Protein AF-A0A202DC63-F1 (afdb_monomer)

Nearest PDB structures (foldseek):
  7rsk-assembly1_A  TM=8.908E-01  e=9.484E-08  Bacteroides cellulosilyticus DSM 14838
  5t9g-assembly1_A  TM=9.366E-01  e=1.241E-06  Bacteroides uniformis
  5t9a-assembly2_B  TM=9.352E-01  e=1.698E-06  Bacteroides uniformis
  6hpd-assembly1_A  TM=9.093E-01  e=1.047E-05  Formosa agariphila KMM 3901
  3cmg-assembly1_A  TM=7.985E-01  e=4.310E-03  Bacteroides fragilis NCTC 9343

Solvent-accessible surface area (backbone atoms only — not comparable to full-atom values): 6407 Å² total; per-residue (Å²): 134,86,94,70,46,65,57,79,92,41,66,84,36,65,40,78,48,75,48,83,65,94,37,50,28,41,34,38,24,52,72,87,42,72,78,54,72,48,52,35,83,82,29,96,83,48,53,47,70,43,74,73,42,73,46,67,86,50,37,41,36,41,38,30,19,50,84,98,40,83,72,49,76,50,74,39,52,38,71,74,82,92,85,76,88,84,87,78,72,97,61,97,72,77,78,95,77,88,123

Radius of gyration: 17.66 Å; Cα contacts (8 Å, |Δi|>4): 164; chains: 1; bounding box: 38×33×55 Å

Sequence (99 aa):
MVSHWTLPQLKGQNVKITTFSNCDEVELFVNDKSQGKKKLTDFTDRMICWTNIPYAEGKVKAVGYTGRKKACTHELKTAGAAKSIKVVPDRTEITADGY

Mean predicted aligned error: 5.05 Å

Foldseek 3Di:
DDPALACPVQQQHFDKDKDQDPAQKKWKDDVNHTPDMDGLVVDPVSIDIDGGHHRDAAKMKIFGHHPNDTDDMDMHHHDDPDDDDDDDDPDPDDDPPVD

Secondary structure (DSSP, 8-state):
----S--GGGTTSEEEEEE--SSSEEEEEETTEEEEEEEGGG-TTS-EEEEEEEP-SSEEEEEEEETTEEEEEEEEE---S--------S-S---TT--

Structure (mmCIF, N/CA/C/O backbone):
data_AF-A0A202DC63-F1
#
_entry.id   AF-A0A202DC63-F1
#
loop_
_atom_site.group_PDB
_atom_site.id
_atom_site.type_symbol
_atom_site.label_atom_id
_atom_site.label_alt_id
_atom_site.label_comp_id
_atom_site.label_asym_id
_atom_site.label_entity_id
_atom_site.label_seq_id
_atom_site.pdbx_PDB_ins_code
_atom_site.Cartn_x
_atom_site.Cartn_y
_atom_site.Cartn_z
_atom_site.occupancy
_atom_site.B_iso_or_equiv
_atom_site.auth_seq_id
_atom_site.auth_comp_id
_atom_site.auth_asym_id
_atom_site.auth_atom_id
_atom_site.pd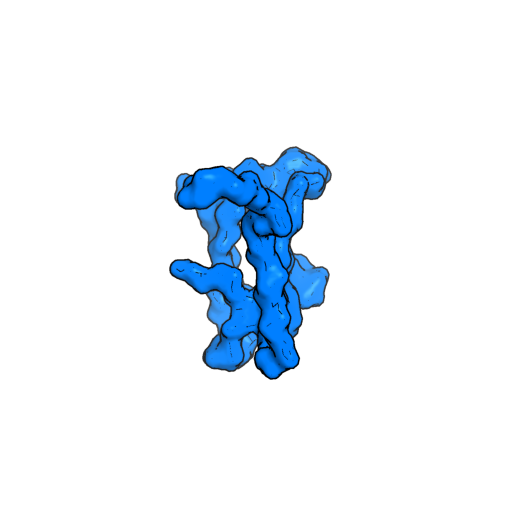bx_PDB_model_num
ATOM 1 N N . MET A 1 1 ? 11.711 10.881 0.799 1.00 46.66 1 MET A N 1
ATOM 2 C CA . MET A 1 1 ? 10.767 10.004 1.532 1.00 46.66 1 MET A CA 1
ATOM 3 C C . MET A 1 1 ? 10.987 8.584 1.027 1.00 46.66 1 MET A C 1
ATOM 5 O O . MET A 1 1 ? 11.205 8.435 -0.168 1.00 46.66 1 MET A O 1
ATOM 9 N N . VAL A 1 2 ? 11.047 7.579 1.902 1.00 58.84 2 VAL A N 1
ATOM 10 C CA . VAL A 1 2 ? 11.458 6.220 1.511 1.00 58.84 2 VAL A CA 1
ATOM 11 C C . VAL 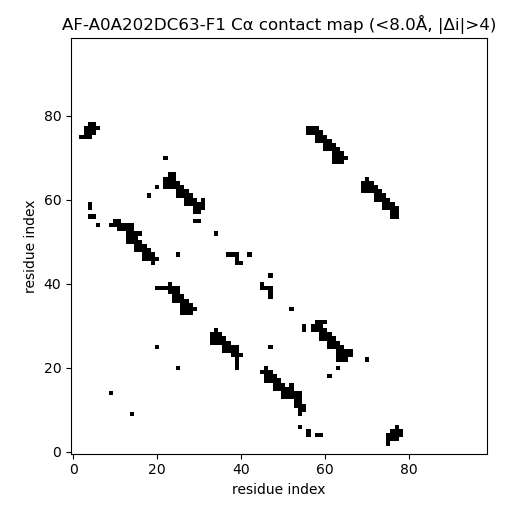A 1 2 ? 10.256 5.442 0.973 1.00 58.84 2 VAL A C 1
ATOM 13 O O . VAL A 1 2 ? 9.271 5.272 1.682 1.00 58.84 2 VAL A O 1
ATOM 16 N N . SER A 1 3 ? 10.330 4.988 -0.277 1.00 80.88 3 SER A N 1
ATOM 17 C CA . SER A 1 3 ? 9.270 4.248 -0.979 1.00 80.88 3 SER A CA 1
ATOM 18 C C . SER A 1 3 ? 9.454 2.720 -0.926 1.00 80.88 3 SER A C 1
ATOM 20 O O . SER A 1 3 ? 8.990 2.010 -1.814 1.00 80.88 3 SER A O 1
ATOM 22 N N . HIS A 1 4 ? 10.144 2.192 0.096 1.00 89.31 4 HIS A N 1
ATOM 23 C CA . HIS A 1 4 ? 10.405 0.755 0.262 1.00 89.31 4 HIS A CA 1
ATOM 24 C C . HIS A 1 4 ? 10.182 0.267 1.702 1.00 89.31 4 HIS A C 1
ATOM 26 O O . HIS A 1 4 ? 10.271 1.042 2.651 1.00 89.31 4 HIS A O 1
ATOM 32 N N . TRP A 1 5 ? 9.936 -1.041 1.859 1.00 92.44 5 TRP A N 1
ATOM 33 C CA . TRP A 1 5 ? 9.711 -1.721 3.149 1.00 92.44 5 TRP A CA 1
ATOM 34 C C . TRP A 1 5 ? 10.853 -2.685 3.535 1.00 92.44 5 TRP A C 1
ATOM 36 O O . TRP A 1 5 ? 10.665 -3.677 4.237 1.00 92.44 5 TRP A O 1
ATOM 46 N N . THR A 1 6 ? 12.055 -2.398 3.043 1.00 92.50 6 THR A N 1
ATOM 47 C CA . THR A 1 6 ? 13.316 -3.094 3.351 1.00 92.50 6 THR A CA 1
ATOM 48 C C . THR A 1 6 ? 14.176 -2.222 4.270 1.00 92.50 6 THR A C 1
ATOM 50 O O . THR A 1 6 ? 15.060 -1.513 3.801 1.00 92.50 6 THR A O 1
ATOM 53 N N . LEU A 1 7 ? 13.890 -2.225 5.576 1.00 90.31 7 LEU A N 1
ATOM 54 C CA . LEU A 1 7 ? 14.520 -1.339 6.570 1.00 90.31 7 LEU A CA 1
ATOM 55 C C . LEU A 1 7 ? 15.166 -2.150 7.711 1.00 90.31 7 LEU A C 1
ATOM 57 O O . LEU A 1 7 ? 14.713 -2.067 8.855 1.00 90.31 7 LEU A O 1
ATOM 61 N N . PRO A 1 8 ? 16.204 -2.964 7.439 1.00 87.81 8 PRO A N 1
ATOM 62 C CA . PRO A 1 8 ? 16.819 -3.835 8.448 1.00 87.81 8 PRO A CA 1
ATOM 63 C C . PRO A 1 8 ? 17.321 -3.072 9.687 1.00 87.81 8 PRO A C 1
ATOM 65 O O . PRO A 1 8 ? 17.234 -3.581 10.801 1.00 87.81 8 PRO A O 1
ATOM 68 N N . GLN A 1 9 ? 17.770 -1.828 9.515 1.00 88.94 9 GLN A N 1
ATOM 69 C CA . GLN A 1 9 ? 18.243 -0.947 10.585 1.00 88.94 9 GLN A CA 1
ATOM 70 C C . GLN A 1 9 ? 17.143 -0.482 11.556 1.00 88.94 9 GLN A C 1
ATOM 72 O O . GLN A 1 9 ? 17.455 0.000 12.640 1.00 88.94 9 GLN A O 1
ATOM 77 N N . LEU A 1 10 ? 15.865 -0.618 11.183 1.00 88.00 10 LEU A N 1
ATOM 78 C CA . LEU A 1 10 ? 14.714 -0.218 12.003 1.00 88.00 10 LEU A CA 1
ATOM 79 C C . LEU A 1 10 ? 13.982 -1.422 12.614 1.00 88.00 10 LEU A C 1
ATOM 81 O O . LEU A 1 10 ? 12.860 -1.284 13.098 1.00 88.00 10 LEU A O 1
ATOM 85 N N . LYS A 1 11 ? 14.598 -2.613 12.613 1.00 85.31 11 LYS A N 1
ATOM 86 C CA . LYS A 1 11 ? 14.031 -3.820 13.232 1.00 85.31 11 LYS A CA 1
ATOM 87 C C . LYS A 1 11 ? 13.701 -3.576 14.707 1.00 85.31 11 LYS A C 1
ATOM 89 O O . LYS A 1 11 ? 14.573 -3.210 15.487 1.00 85.31 11 LYS A O 1
ATOM 94 N N . GLY A 1 12 ? 12.430 -3.763 15.072 1.00 82.56 12 GLY A N 1
ATOM 95 C CA . GLY A 1 12 ? 11.929 -3.524 16.431 1.00 82.56 12 GLY A CA 1
ATOM 96 C C . GLY A 1 12 ? 11.653 -2.055 16.775 1.00 82.56 12 GLY A C 1
ATOM 97 O O . GLY A 1 12 ? 11.235 -1.772 17.893 1.00 82.56 12 GLY A O 1
ATOM 98 N N . GLN A 1 13 ? 11.850 -1.128 15.835 1.00 90.94 13 GLN A N 1
ATOM 99 C CA . GLN A 1 13 ? 11.499 0.280 16.002 1.00 90.94 13 GLN A CA 1
ATOM 100 C C . GLN A 1 13 ? 10.153 0.593 15.351 1.00 90.94 13 GLN A C 1
ATOM 102 O O . GLN A 1 13 ? 9.681 -0.107 14.449 1.00 90.94 13 GLN A O 1
ATOM 107 N N . ASN A 1 14 ? 9.550 1.692 15.793 1.00 91.88 14 ASN A N 1
ATOM 108 C CA . ASN A 1 14 ? 8.342 2.207 15.178 1.00 91.88 14 ASN A CA 1
ATOM 109 C C . ASN A 1 14 ? 8.695 3.190 14.065 1.00 91.88 14 ASN A C 1
ATOM 111 O O . ASN A 1 14 ? 9.513 4.092 14.239 1.00 91.88 14 ASN A O 1
ATOM 115 N N . VAL A 1 15 ? 8.041 3.029 12.923 1.00 92.00 15 VAL A N 1
ATOM 116 C CA . VAL A 1 15 ? 8.234 3.863 11.743 1.00 92.00 15 VAL A CA 1
ATOM 117 C C . VAL A 1 15 ? 7.029 4.763 11.518 1.00 92.00 15 VAL A C 1
ATOM 119 O O . VAL A 1 15 ? 5.886 4.424 11.838 1.00 92.00 15 VAL A O 1
ATOM 122 N N . LYS A 1 16 ? 7.297 5.939 10.951 1.00 92.50 16 LYS A N 1
ATOM 123 C CA . LYS A 1 16 ? 6.264 6.824 10.422 1.00 92.50 16 LYS A CA 1
ATOM 124 C C . LYS A 1 16 ? 6.029 6.466 8.960 1.00 92.50 16 LYS A C 1
ATOM 126 O O . LYS A 1 16 ? 6.963 6.505 8.163 1.00 92.50 16 LYS A O 1
ATOM 131 N N . ILE A 1 17 ? 4.781 6.172 8.612 1.00 92.06 17 ILE A N 1
ATOM 132 C CA . ILE A 1 17 ? 4.364 5.958 7.223 1.00 92.06 17 ILE A CA 1
ATOM 133 C C . ILE A 1 17 ? 3.448 7.101 6.826 1.00 92.06 17 ILE A C 1
ATOM 135 O O . ILE A 1 17 ? 2.529 7.451 7.563 1.00 92.06 17 ILE A O 1
ATOM 139 N N . THR A 1 18 ? 3.674 7.659 5.646 1.00 93.12 18 THR A N 1
ATOM 140 C CA . THR A 1 18 ? 2.776 8.647 5.059 1.00 93.12 18 THR A CA 1
ATOM 141 C C . THR A 1 18 ? 2.208 8.080 3.770 1.00 93.12 18 THR A C 1
ATOM 143 O O . THR A 1 18 ? 2.959 7.645 2.899 1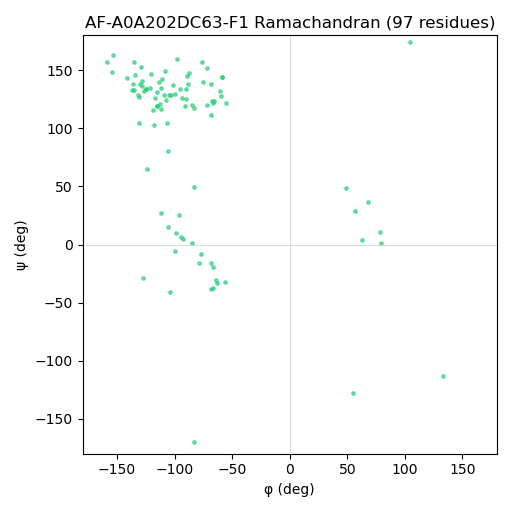.00 93.12 18 THR A O 1
ATOM 146 N N . THR A 1 19 ? 0.884 8.064 3.656 1.00 92.06 19 THR A N 1
ATOM 147 C CA . THR A 1 19 ? 0.177 7.586 2.466 1.00 92.06 19 THR A CA 1
ATOM 148 C C . THR A 1 19 ? -0.425 8.764 1.717 1.00 92.06 19 THR A C 1
ATOM 150 O O . THR A 1 19 ? -1.222 9.514 2.281 1.00 92.06 19 THR A O 1
ATOM 153 N N . PHE A 1 20 ? -0.071 8.887 0.441 1.00 91.69 20 PHE A N 1
ATOM 154 C CA . PHE A 1 20 ? -0.695 9.819 -0.490 1.00 91.69 20 PHE A CA 1
ATOM 155 C C . PHE A 1 20 ? -1.817 9.097 -1.225 1.00 91.69 20 PHE A C 1
ATOM 157 O O . PHE A 1 20 ? -1.604 8.023 -1.789 1.00 91.69 20 PHE A O 1
ATOM 164 N N . SER A 1 21 ? -3.020 9.658 -1.196 1.00 92.25 21 SER A N 1
ATOM 165 C CA . SER A 1 21 ? -4.169 9.079 -1.877 1.00 92.25 21 SER A CA 1
ATOM 166 C C . SER A 1 21 ? -5.183 10.161 -2.217 1.00 92.25 21 SER A C 1
ATOM 168 O O . SER A 1 21 ? -5.338 11.129 -1.480 1.00 92.25 21 SER A O 1
ATOM 170 N N . ASN A 1 22 ? -5.888 9.966 -3.325 1.00 93.06 22 ASN A N 1
ATOM 171 C CA . ASN A 1 22 ? -7.089 10.710 -3.690 1.00 93.06 22 ASN A CA 1
ATOM 172 C C . ASN A 1 22 ? -8.382 10.010 -3.216 1.00 93.06 22 ASN A C 1
ATOM 174 O O . ASN A 1 22 ? -9.471 10.459 -3.559 1.00 93.06 22 ASN A O 1
ATOM 178 N N . CYS A 1 23 ? -8.275 8.903 -2.473 1.00 94.50 23 CYS A N 1
ATOM 179 C CA . CYS A 1 23 ? -9.412 8.201 -1.877 1.00 94.50 23 CYS A CA 1
ATOM 180 C C . CYS A 1 23 ? -9.943 8.936 -0.635 1.00 94.50 23 CYS A C 1
ATOM 182 O O . CYS A 1 23 ? -9.201 9.658 0.031 1.00 94.50 23 CYS A O 1
ATOM 184 N N . ASP A 1 24 ? -11.207 8.691 -0.281 1.00 94.62 24 ASP A N 1
ATOM 185 C CA . ASP A 1 24 ? -11.838 9.283 0.907 1.00 94.62 24 ASP A CA 1
ATOM 186 C C . ASP A 1 24 ? -11.234 8.724 2.201 1.00 94.62 24 ASP A C 1
ATOM 188 O O . ASP A 1 24 ? -11.025 9.447 3.175 1.00 94.62 24 ASP A O 1
ATOM 192 N N . GLU A 1 25 ? -10.935 7.424 2.202 1.00 96.31 25 GLU A N 1
ATOM 193 C CA . GLU A 1 25 ? -10.396 6.683 3.338 1.00 96.31 25 GLU A CA 1
ATOM 194 C C . GLU A 1 25 ? -9.238 5.783 2.912 1.00 96.31 25 GLU A C 1
ATOM 196 O O . GLU A 1 25 ? -9.257 5.185 1.835 1.00 96.31 25 GLU A O 1
ATOM 201 N N . VAL A 1 26 ? -8.259 5.614 3.800 1.00 97.00 26 VAL A N 1
ATOM 202 C CA . VAL A 1 26 ? -7.182 4.632 3.648 1.00 97.00 26 VAL A CA 1
ATOM 203 C C . VAL A 1 26 ? -7.114 3.757 4.893 1.00 97.00 26 VAL A C 1
ATOM 205 O O . VAL A 1 26 ? -7.103 4.250 6.020 1.00 97.00 26 VAL A O 1
ATOM 208 N N . GLU A 1 27 ? -7.047 2.447 4.688 1.00 97.25 27 GLU A N 1
ATOM 209 C CA . GLU A 1 27 ? -6.768 1.465 5.733 1.00 97.25 27 GLU A CA 1
ATOM 210 C C . GLU A 1 27 ? -5.377 0.873 5.524 1.00 97.25 27 GLU A C 1
ATOM 212 O O . GLU A 1 27 ? -5.049 0.417 4.425 1.00 97.25 27 GLU A O 1
ATOM 217 N N . LEU A 1 28 ? -4.556 0.890 6.571 1.00 96.38 28 LEU A N 1
ATOM 218 C CA . LEU A 1 28 ? -3.194 0.371 6.528 1.00 96.38 28 LEU A CA 1
ATOM 219 C C . LEU A 1 28 ? -3.140 -1.010 7.181 1.00 96.38 28 LEU A C 1
ATOM 221 O O . LEU A 1 28 ? -3.687 -1.221 8.256 1.00 96.38 28 LEU A O 1
ATOM 225 N N . PHE A 1 29 ? -2.418 -1.935 6.564 1.00 95.88 29 PHE A N 1
ATOM 226 C CA . PHE A 1 29 ? -2.189 -3.284 7.057 1.00 95.88 29 PHE A CA 1
ATOM 227 C C . PHE A 1 29 ? -0.691 -3.551 7.138 1.00 95.88 29 PHE A C 1
ATOM 229 O O . PHE A 1 29 ? 0.030 -3.309 6.172 1.00 95.88 29 PHE A O 1
ATOM 236 N N . VAL A 1 30 ? -0.238 -4.121 8.251 1.00 94.94 30 VAL A N 1
ATOM 237 C CA . VAL A 1 30 ? 1.119 -4.666 8.403 1.00 94.94 30 VAL A CA 1
ATOM 238 C C . VAL A 1 30 ? 0.979 -6.163 8.616 1.00 94.94 30 VAL A C 1
ATOM 240 O O . VAL A 1 30 ? 0.311 -6.580 9.559 1.00 94.94 30 VAL A O 1
ATOM 243 N N . ASN A 1 31 ? 1.552 -6.967 7.718 1.00 94.69 31 ASN A N 1
ATOM 244 C CA . ASN A 1 31 ? 1.429 -8.430 7.734 1.00 94.69 31 ASN A CA 1
ATOM 245 C C . ASN A 1 31 ? -0.032 -8.896 7.895 1.00 94.69 31 ASN A C 1
ATOM 247 O O . ASN A 1 31 ? -0.359 -9.700 8.760 1.00 94.69 31 ASN A O 1
ATOM 251 N N . ASP A 1 32 ? -0.916 -8.317 7.073 1.00 94.56 32 ASP A N 1
ATOM 252 C CA . ASP A 1 32 ? -2.373 -8.543 7.055 1.00 94.56 32 ASP A CA 1
ATOM 253 C C . ASP A 1 32 ? -3.139 -8.144 8.333 1.00 94.56 32 ASP A C 1
ATOM 255 O O . ASP A 1 32 ? -4.363 -8.263 8.377 1.00 94.56 32 ASP A O 1
ATOM 259 N N . LYS A 1 33 ? -2.469 -7.556 9.330 1.00 95.25 33 LYS A N 1
ATOM 260 C CA . LYS A 1 33 ? -3.109 -6.962 10.507 1.00 95.25 33 LYS A CA 1
ATOM 261 C C . LYS A 1 33 ? -3.417 -5.484 10.272 1.00 95.25 33 LYS A C 1
ATOM 263 O O . LYS A 1 33 ? -2.496 -4.686 10.071 1.00 95.25 33 LYS A O 1
ATOM 268 N N . SER A 1 34 ? -4.700 -5.122 10.330 1.00 95.81 34 SER A N 1
ATOM 269 C CA . SER A 1 34 ? -5.147 -3.729 10.209 1.00 95.81 34 SER A CA 1
ATOM 270 C C . SER A 1 34 ? -4.554 -2.871 11.330 1.00 95.81 34 SER A C 1
ATOM 272 O O . SER A 1 34 ? -4.567 -3.254 12.500 1.00 95.81 34 SER A O 1
ATOM 274 N N . GLN A 1 35 ? -4.013 -1.717 10.951 1.00 94.81 35 GLN A N 1
ATOM 275 C CA . GLN A 1 35 ? -3.508 -0.661 11.831 1.00 94.81 35 GLN A CA 1
ATOM 276 C C . GLN A 1 35 ? -4.544 0.464 11.994 1.00 94.81 35 GLN A C 1
ATOM 278 O O . GLN A 1 35 ? -4.242 1.526 12.535 1.00 94.81 35 GLN A O 1
ATOM 283 N N . GLY A 1 36 ? -5.767 0.229 11.512 1.00 94.69 36 GLY A N 1
ATOM 284 C CA . GLY A 1 36 ? -6.864 1.181 11.520 1.00 94.69 36 GLY A CA 1
ATOM 285 C C . GLY A 1 36 ? -7.129 1.787 10.148 1.00 94.69 36 GLY A C 1
ATOM 286 O O . GLY A 1 36 ? -6.399 1.574 9.178 1.00 94.69 36 GLY A O 1
ATOM 287 N N . LYS A 1 37 ? -8.208 2.566 10.098 1.00 95.88 37 LYS A N 1
ATOM 288 C CA . LYS A 1 37 ? -8.700 3.272 8.918 1.00 95.88 37 LYS A CA 1
ATOM 289 C C . LYS A 1 37 ? -8.749 4.764 9.217 1.00 95.88 37 LYS A C 1
ATOM 291 O O . LYS A 1 37 ? -9.207 5.152 10.288 1.00 95.88 37 LYS A O 1
ATOM 296 N N . LYS A 1 38 ? -8.263 5.587 8.292 1.00 95.94 38 LYS A N 1
ATOM 297 C CA . LYS A 1 38 ? -8.175 7.044 8.443 1.00 95.94 38 LYS A CA 1
ATOM 298 C C . LYS A 1 38 ? -8.813 7.738 7.247 1.00 95.94 38 LYS A C 1
ATOM 300 O O . LYS A 1 38 ? -8.640 7.270 6.119 1.00 95.94 38 LYS A O 1
ATOM 305 N N . LYS A 1 39 ? -9.536 8.836 7.482 1.00 95.50 39 LYS A N 1
ATOM 306 C CA . LYS A 1 39 ? -10.131 9.643 6.411 1.00 95.50 39 LYS A CA 1
ATOM 307 C C . LYS A 1 39 ? -9.148 10.704 5.955 1.00 95.50 39 LYS A C 1
ATOM 309 O O . LYS A 1 39 ? -8.427 11.281 6.762 1.00 95.50 39 LYS A O 1
ATOM 314 N N . LEU A 1 40 ? -9.158 11.004 4.663 1.00 93.50 40 LEU A N 1
ATOM 315 C CA . LEU A 1 40 ? -8.330 12.060 4.089 1.00 93.50 40 LEU A CA 1
ATOM 316 C C . LEU A 1 40 ? -8.716 13.448 4.626 1.00 93.50 40 LEU A C 1
ATOM 318 O O . LEU A 1 40 ? -7.864 14.319 4.758 1.00 93.50 40 LEU A O 1
ATOM 322 N N . THR A 1 41 ? -9.994 13.642 4.963 1.00 93.94 41 THR A N 1
ATOM 323 C CA . THR A 1 41 ? -10.534 14.891 5.522 1.00 93.94 41 THR A CA 1
ATOM 324 C C . THR A 1 41 ? -10.009 15.223 6.914 1.00 93.94 41 THR A C 1
ATOM 326 O O . THR A 1 41 ? -10.074 16.381 7.311 1.00 93.94 41 THR A O 1
ATOM 329 N N . ASP A 1 42 ? -9.478 14.236 7.641 1.00 93.38 42 ASP A N 1
ATOM 330 C CA . ASP A 1 42 ? -8.946 14.430 8.995 1.00 93.38 42 ASP A CA 1
ATOM 331 C C . ASP A 1 42 ? -7.551 15.091 8.976 1.00 93.38 42 ASP A C 1
ATOM 333 O O . ASP A 1 42 ? -7.017 15.456 10.023 1.00 93.38 42 ASP A O 1
ATOM 337 N N . PHE A 1 43 ? -6.950 15.246 7.789 1.00 92.12 43 PHE A N 1
ATOM 338 C CA . PHE A 1 43 ? -5.604 15.777 7.580 1.00 92.12 43 PHE A CA 1
ATOM 339 C C . PHE A 1 43 ? -5.671 17.051 6.732 1.00 92.12 43 PHE A C 1
ATOM 341 O O . PHE A 1 43 ? -6.052 17.015 5.560 1.00 92.12 43 PHE A O 1
ATOM 348 N N . THR A 1 44 ? -5.282 18.189 7.314 1.00 90.88 44 THR A N 1
ATOM 349 C CA . THR A 1 44 ? -5.328 19.509 6.655 1.00 90.88 44 THR A CA 1
ATOM 350 C C . THR A 1 44 ? -4.418 19.595 5.430 1.00 90.88 44 THR A C 1
ATOM 352 O O . THR A 1 44 ? -4.769 20.245 4.450 1.00 90.88 44 THR A O 1
ATOM 355 N N . ASP A 1 45 ? -3.288 18.890 5.456 1.00 90.81 45 ASP A N 1
ATOM 356 C CA . ASP A 1 45 ? -2.328 18.764 4.356 1.00 90.81 45 ASP A CA 1
ATOM 357 C C . ASP A 1 45 ? -2.692 17.658 3.347 1.00 90.81 45 ASP A C 1
ATOM 359 O O . ASP A 1 45 ? -1.957 17.438 2.385 1.00 90.81 45 ASP A O 1
ATOM 363 N N . ARG A 1 46 ? -3.825 16.961 3.545 1.00 89.12 46 ARG A N 1
ATOM 364 C CA . ARG A 1 46 ? -4.270 15.808 2.741 1.00 89.12 46 ARG A CA 1
ATOM 365 C C . ARG A 1 46 ? -3.229 14.676 2.695 1.00 89.12 46 ARG A C 1
ATOM 367 O O . ARG A 1 46 ? -3.189 13.900 1.740 1.00 89.12 46 ARG A O 1
ATOM 3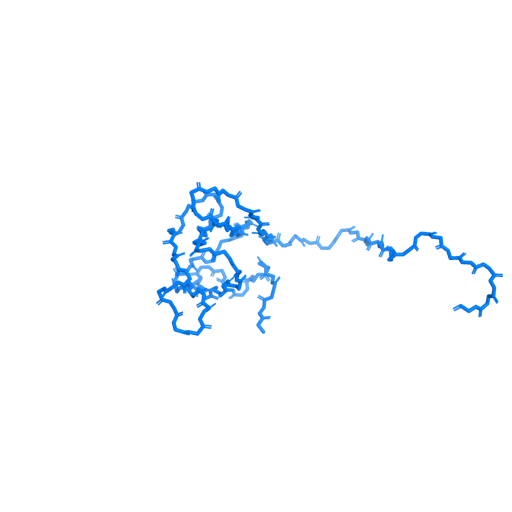74 N N . MET A 1 47 ? -2.404 14.544 3.736 1.00 90.75 47 MET A N 1
ATOM 375 C CA . MET A 1 47 ? -1.406 13.483 3.862 1.00 90.75 47 MET A CA 1
ATOM 376 C C . MET A 1 47 ? -1.714 12.614 5.077 1.00 90.75 47 MET A C 1
ATOM 378 O O . MET A 1 47 ? -1.408 12.956 6.219 1.00 90.75 47 MET A O 1
ATOM 382 N N . ILE A 1 48 ? -2.277 11.427 4.836 1.00 93.69 48 ILE A N 1
ATOM 383 C CA . ILE A 1 48 ? -2.597 10.504 5.925 1.00 93.69 48 ILE A CA 1
ATOM 384 C C . ILE A 1 48 ? -1.289 9.985 6.529 1.00 93.69 48 ILE A C 1
ATOM 386 O O . ILE A 1 48 ? -0.544 9.217 5.911 1.00 93.69 48 ILE A O 1
ATOM 390 N N . CYS A 1 49 ? -1.027 10.410 7.763 1.00 93.75 49 CYS A N 1
ATOM 391 C CA . CYS A 1 49 ? 0.141 10.007 8.532 1.00 93.75 49 CYS A CA 1
ATOM 392 C C . CYS A 1 49 ? -0.212 8.898 9.528 1.00 93.75 49 CYS A C 1
ATOM 394 O O . CYS A 1 49 ? -1.132 9.015 10.345 1.00 93.75 49 CYS A O 1
ATOM 396 N N . TRP A 1 50 ? 0.581 7.836 9.506 1.00 93.81 50 TRP A N 1
ATOM 397 C CA . TRP A 1 50 ? 0.543 6.719 10.436 1.00 93.81 50 TRP A CA 1
ATOM 398 C C . TRP A 1 50 ? 1.749 6.838 11.354 1.00 93.81 50 TRP A C 1
ATOM 400 O O . TRP A 1 50 ? 2.891 6.613 10.945 1.00 93.81 50 TRP A O 1
ATOM 410 N N . THR A 1 51 ? 1.497 7.265 12.585 1.00 89.25 51 THR A N 1
ATOM 411 C CA . THR A 1 51 ? 2.507 7.307 13.635 1.00 89.25 51 THR A CA 1
ATOM 412 C C . THR A 1 51 ? 2.537 5.961 14.346 1.00 89.25 51 THR A C 1
ATOM 414 O O . THR A 1 51 ? 1.509 5.304 14.491 1.00 89.25 51 THR A O 1
ATOM 417 N N . ASN A 1 52 ? 3.721 5.568 14.808 1.00 90.56 52 ASN A N 1
ATOM 418 C CA . ASN A 1 52 ? 3.899 4.410 15.678 1.00 90.56 52 ASN A CA 1
ATOM 419 C C . ASN A 1 52 ? 3.622 3.032 15.035 1.00 90.56 52 ASN A C 1
ATOM 421 O O . ASN A 1 52 ? 3.102 2.139 15.700 1.00 90.56 52 ASN A O 1
ATOM 425 N N . ILE A 1 53 ? 3.961 2.845 13.754 1.00 92.50 53 ILE A N 1
ATOM 426 C CA . ILE A 1 53 ? 3.798 1.544 13.092 1.00 92.50 53 ILE A CA 1
ATOM 427 C C . ILE A 1 53 ? 5.006 0.656 13.409 1.00 92.50 53 ILE A C 1
ATOM 429 O O . ILE A 1 53 ? 6.113 1.020 13.013 1.00 92.50 53 ILE A O 1
ATOM 433 N N . PRO A 1 54 ? 4.841 -0.496 14.081 1.00 90.62 54 PRO A N 1
ATOM 434 C CA . PRO A 1 54 ? 5.965 -1.377 14.366 1.00 90.62 54 PRO A CA 1
ATOM 435 C C . PRO A 1 54 ? 6.513 -1.942 13.059 1.00 90.62 54 PRO A C 1
ATOM 437 O O . PRO A 1 54 ? 5.782 -2.562 12.280 1.00 90.62 54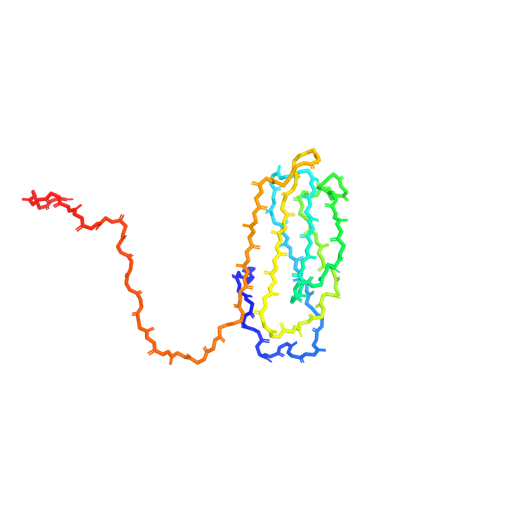 PRO A O 1
ATOM 440 N N . TYR A 1 55 ? 7.803 -1.727 12.804 1.00 91.19 55 TYR A N 1
ATOM 441 C CA . TYR A 1 55 ? 8.432 -2.321 11.639 1.00 91.19 55 TYR A CA 1
ATOM 442 C C . TYR A 1 55 ? 8.607 -3.827 11.852 1.00 91.19 55 TYR A C 1
ATOM 444 O O . TYR A 1 55 ? 9.304 -4.281 12.764 1.00 91.19 55 TYR A O 1
ATOM 452 N N . ALA A 1 56 ? 7.980 -4.592 10.963 1.00 90.56 56 ALA A N 1
ATOM 453 C CA . ALA A 1 56 ? 8.125 -6.030 10.850 1.00 90.56 56 ALA A CA 1
ATOM 454 C C . ALA A 1 56 ? 8.405 -6.388 9.390 1.00 90.56 56 ALA A C 1
ATOM 456 O O . ALA A 1 56 ? 7.779 -5.847 8.471 1.00 90.56 56 ALA A O 1
ATOM 457 N N . GLU A 1 57 ? 9.338 -7.317 9.194 1.00 92.88 57 GLU A N 1
ATOM 458 C CA . GLU A 1 57 ? 9.607 -7.892 7.879 1.00 92.88 57 GLU A CA 1
ATOM 459 C C . GLU A 1 57 ? 8.337 -8.559 7.332 1.00 92.88 57 GLU A C 1
ATOM 461 O O . GLU A 1 57 ? 7.533 -9.126 8.081 1.00 92.88 57 GLU A O 1
ATOM 466 N N . GLY A 1 58 ? 8.147 -8.467 6.017 1.00 92.69 58 GLY A N 1
ATOM 467 C CA . GLY A 1 58 ? 6.985 -9.016 5.329 1.00 92.69 58 GLY A CA 1
ATOM 468 C C . GLY A 1 58 ? 6.397 -7.997 4.370 1.00 92.69 58 GLY A C 1
ATOM 469 O O . GLY A 1 58 ? 7.027 -7.663 3.365 1.00 92.69 58 GLY A O 1
ATOM 470 N N . LYS A 1 59 ? 5.183 -7.519 4.647 1.00 94.44 59 LYS A N 1
ATOM 471 C CA . LYS A 1 59 ? 4.476 -6.585 3.764 1.00 94.44 59 LYS A CA 1
ATOM 472 C C . LYS A 1 59 ? 3.702 -5.518 4.526 1.00 94.44 59 LYS A C 1
ATOM 474 O O . LYS A 1 59 ? 3.065 -5.794 5.544 1.00 94.44 59 LYS A O 1
ATOM 479 N N . VAL A 1 60 ? 3.693 -4.318 3.961 1.00 95.00 60 VAL A N 1
ATOM 480 C CA . VAL A 1 60 ? 2.783 -3.238 4.332 1.00 95.00 60 VAL A CA 1
ATOM 481 C C . VAL A 1 60 ? 1.869 -2.941 3.152 1.00 95.00 60 VAL A C 1
ATOM 483 O O . VAL A 1 60 ? 2.321 -2.817 2.016 1.00 95.00 60 VAL A O 1
ATOM 486 N N . LYS A 1 61 ? 0.568 -2.858 3.411 1.00 95.94 61 LYS A N 1
ATOM 487 C CA . LYS A 1 61 ? -0.468 -2.703 2.389 1.00 95.94 61 LYS A CA 1
ATOM 488 C C . LYS A 1 61 ? -1.407 -1.575 2.783 1.00 95.94 61 LYS A C 1
ATOM 490 O O . LYS A 1 61 ? -1.962 -1.594 3.874 1.00 95.94 61 LYS A O 1
ATOM 495 N N . ALA A 1 62 ? -1.604 -0.619 1.889 1.00 96.25 62 ALA A N 1
ATOM 496 C CA . ALA A 1 62 ? -2.600 0.434 2.014 1.00 96.25 62 ALA A CA 1
ATOM 497 C C . ALA A 1 62 ? -3.773 0.131 1.073 1.00 96.25 62 ALA A C 1
ATOM 499 O O . ALA A 1 62 ? -3.574 -0.133 -0.115 1.00 96.25 62 ALA A O 1
ATOM 500 N N . VAL A 1 63 ? -4.993 0.161 1.600 1.00 97.06 63 VAL A N 1
ATOM 501 C CA . VAL A 1 63 ? -6.232 -0.020 0.835 1.00 97.06 63 VAL A CA 1
ATOM 502 C C . VAL A 1 63 ? -6.983 1.304 0.826 1.00 97.06 63 VAL A C 1
ATOM 504 O O . VAL A 1 63 ? -7.382 1.788 1.883 1.00 97.06 63 VAL A O 1
ATOM 507 N N . GLY A 1 64 ? -7.157 1.881 -0.361 1.00 96.88 64 GLY A N 1
ATOM 508 C CA . GLY A 1 64 ? -7.928 3.101 -0.576 1.00 96.88 64 GLY A CA 1
ATOM 509 C C . GLY A 1 64 ? -9.404 2.793 -0.816 1.00 96.88 64 GLY A C 1
ATOM 510 O O . GLY A 1 64 ? -9.750 1.854 -1.543 1.00 96.88 64 GLY A O 1
ATOM 511 N N . TYR A 1 65 ? -10.277 3.588 -0.210 1.00 96.56 65 TYR A N 1
ATOM 512 C CA . TYR A 1 65 ? -11.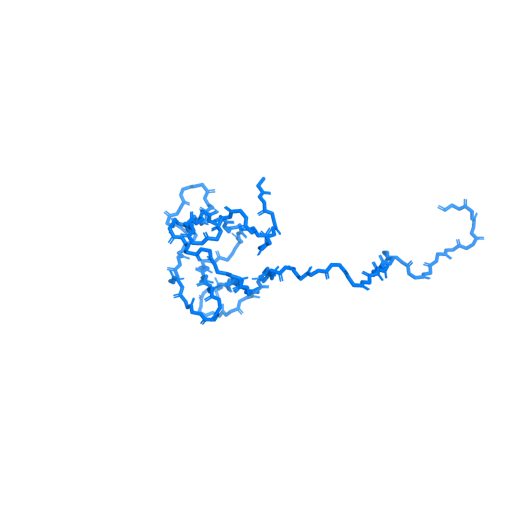724 3.486 -0.336 1.00 96.56 65 TYR A CA 1
ATOM 513 C C . TYR A 1 65 ? -12.310 4.820 -0.801 1.00 96.56 65 TYR A C 1
ATOM 515 O O . TYR A 1 65 ? -11.998 5.868 -0.238 1.00 96.56 65 TYR A O 1
ATOM 523 N N . THR A 1 66 ? -13.201 4.758 -1.786 1.00 94.88 66 THR A N 1
ATOM 524 C CA . THR A 1 66 ? -14.033 5.890 -2.213 1.00 94.88 66 THR A CA 1
ATOM 525 C C . THR A 1 66 ? -15.483 5.529 -1.908 1.00 94.88 66 THR A C 1
ATOM 527 O O . THR A 1 66 ? -15.996 4.491 -2.349 1.00 94.88 66 THR A O 1
ATOM 530 N N . GLY A 1 67 ? -16.133 6.324 -1.063 1.00 90.62 67 GLY A N 1
ATOM 531 C CA . GLY 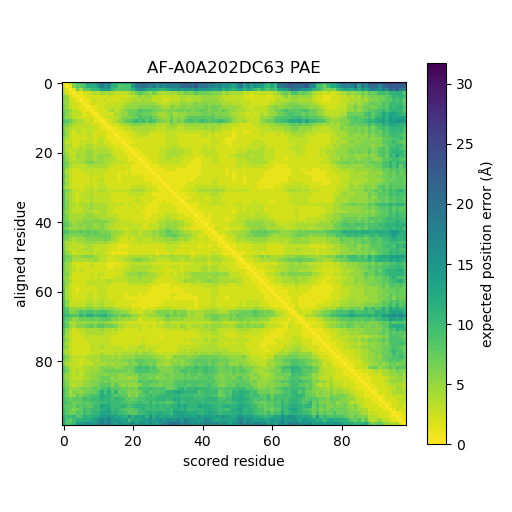A 1 67 ? -17.363 5.942 -0.379 1.00 90.62 67 GLY A CA 1
ATOM 532 C C . GLY A 1 67 ? -17.193 4.636 0.409 1.00 90.62 67 GLY A C 1
ATOM 533 O O . GLY A 1 67 ? -16.269 4.473 1.201 1.00 90.62 67 GLY A O 1
ATOM 534 N N . ARG A 1 68 ? -18.091 3.665 0.190 1.00 88.94 68 ARG A N 1
ATOM 535 C CA . ARG A 1 68 ? -18.060 2.350 0.868 1.00 88.94 68 ARG A CA 1
ATOM 536 C C . ARG A 1 68 ? -17.345 1.249 0.073 1.00 88.94 68 ARG A C 1
ATOM 538 O O . ARG A 1 68 ? -17.388 0.089 0.476 1.00 88.94 68 ARG A O 1
ATOM 545 N N . LYS A 1 69 ? -16.714 1.573 -1.062 1.00 94.19 69 LYS A N 1
ATOM 546 C CA . LYS A 1 69 ? -16.099 0.590 -1.969 1.00 94.19 69 LYS A CA 1
ATOM 547 C C . LYS A 1 69 ? -14.576 0.693 -1.951 1.00 94.19 69 LYS A C 1
ATOM 549 O O . LYS A 1 69 ? -14.024 1.786 -1.887 1.00 94.19 69 LYS A O 1
ATOM 554 N N . LYS A 1 70 ? -13.902 -0.458 -2.040 1.00 96.06 70 LYS A N 1
ATOM 555 C CA . LYS A 1 70 ? -12.452 -0.526 -2.273 1.00 96.06 70 LYS A CA 1
ATOM 556 C C . LYS A 1 70 ? -12.163 -0.021 -3.685 1.00 96.06 70 LYS A C 1
ATOM 558 O O . LYS A 1 70 ? -12.726 -0.560 -4.634 1.00 96.06 70 LYS A O 1
ATOM 563 N N . ALA A 1 71 ? -11.317 0.997 -3.802 1.00 95.75 71 ALA A N 1
ATOM 564 C C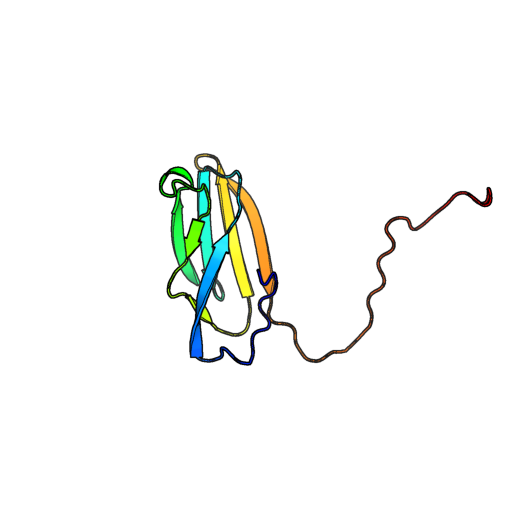A . ALA A 1 71 ? -10.976 1.630 -5.074 1.00 95.75 71 ALA A CA 1
ATOM 565 C C . ALA A 1 71 ? -9.588 1.207 -5.569 1.00 95.75 71 ALA A C 1
ATOM 567 O O . ALA A 1 71 ? -9.409 0.935 -6.752 1.00 95.75 71 ALA A O 1
ATOM 568 N N . CYS A 1 72 ? -8.607 1.115 -4.668 1.00 94.88 72 CYS A N 1
ATOM 569 C CA . CYS A 1 72 ? -7.241 0.748 -5.024 1.00 94.88 72 CYS A CA 1
ATOM 570 C C . CYS A 1 72 ? -6.498 0.089 -3.858 1.00 94.88 72 CYS A C 1
ATOM 572 O O . CYS A 1 72 ? -6.889 0.184 -2.691 1.00 94.88 72 CYS A O 1
ATOM 574 N N . THR A 1 73 ? -5.396 -0.580 -4.185 1.00 95.94 73 THR A N 1
ATOM 575 C CA . THR A 1 73 ? -4.478 -1.163 -3.207 1.00 95.94 73 THR A CA 1
ATOM 576 C C . THR A 1 73 ? -3.044 -0.879 -3.614 1.00 95.94 73 THR A C 1
ATOM 578 O O . THR A 1 73 ? -2.698 -1.036 -4.784 1.00 95.94 73 THR A O 1
ATOM 581 N N . HIS A 1 74 ? -2.204 -0.530 -2.647 1.00 94.94 74 HIS A N 1
ATOM 582 C CA . HIS A 1 74 ? -0.764 -0.402 -2.835 1.00 94.94 74 HIS A CA 1
ATOM 583 C C . HIS A 1 74 ? -0.037 -1.217 -1.767 1.00 94.94 74 HIS A C 1
ATOM 585 O O . HIS A 1 74 ? -0.423 -1.188 -0.600 1.00 94.94 74 HIS A O 1
ATOM 591 N N . GLU A 1 75 ? 0.996 -1.960 -2.155 1.00 94.62 75 GLU A N 1
ATOM 592 C CA . GLU A 1 75 ? 1.711 -2.873 -1.264 1.00 94.62 75 GLU A CA 1
ATOM 593 C C . GLU A 1 75 ? 3.222 -2.723 -1.446 1.00 94.62 75 GLU A C 1
ATOM 595 O O . GLU A 1 75 ? 3.725 -2.733 -2.568 1.00 94.62 75 GLU A O 1
ATOM 600 N N . LEU A 1 76 ? 3.942 -2.624 -0.329 1.00 94.06 76 LEU A N 1
ATOM 601 C CA . LEU A 1 76 ? 5.398 -2.691 -0.272 1.00 94.06 76 LEU A CA 1
ATOM 602 C C . LEU A 1 76 ? 5.802 -3.953 0.487 1.00 94.06 76 LEU A C 1
ATOM 604 O O . LEU A 1 76 ? 5.194 -4.306 1.499 1.00 94.06 76 LEU A O 1
ATOM 608 N N . LYS A 1 77 ? 6.847 -4.625 0.005 1.00 93.94 77 LYS A N 1
ATOM 609 C CA . LYS A 1 77 ? 7.380 -5.853 0.603 1.00 93.94 77 LYS A CA 1
ATOM 610 C C . LYS A 1 77 ? 8.827 -5.660 1.015 1.00 93.94 77 LYS A C 1
ATOM 612 O O . LYS A 1 77 ? 9.573 -4.952 0.339 1.00 93.94 77 LYS A O 1
ATOM 617 N N . THR A 1 78 ? 9.218 -6.316 2.097 1.00 93.94 78 THR A N 1
ATOM 618 C CA . THR A 1 78 ? 10.623 -6.454 2.472 1.00 93.94 78 THR A CA 1
ATOM 619 C C . THR A 1 78 ? 11.321 -7.316 1.425 1.00 93.94 78 THR A C 1
ATOM 621 O O . THR A 1 78 ? 10.910 -8.447 1.164 1.00 93.94 78 THR A O 1
ATOM 624 N N . ALA A 1 79 ? 12.357 -6.770 0.794 1.00 92.88 79 ALA A N 1
ATOM 625 C CA . ALA A 1 79 ? 13.174 -7.498 -0.165 1.00 92.88 79 ALA A CA 1
ATOM 626 C C . ALA A 1 79 ? 14.108 -8.478 0.561 1.00 92.88 79 ALA A C 1
ATOM 628 O O . ALA A 1 79 ? 14.681 -8.146 1.598 1.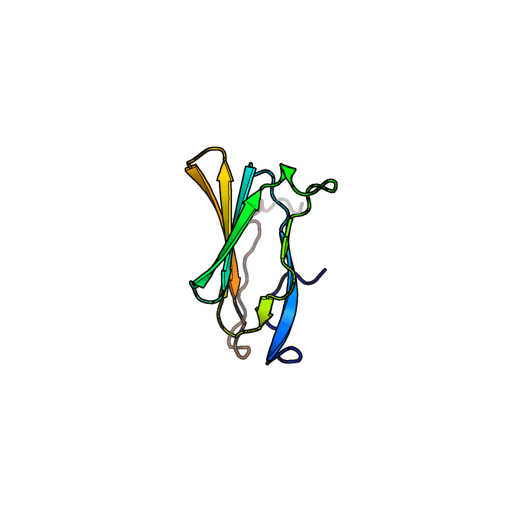00 92.88 79 ALA A O 1
ATOM 629 N N . GLY A 1 80 ? 14.264 -9.677 -0.003 1.00 91.19 80 GLY A N 1
ATOM 630 C CA . GLY A 1 80 ? 15.285 -10.634 0.421 1.00 91.19 80 GLY A CA 1
ATOM 631 C C . GLY A 1 80 ? 16.649 -10.349 -0.214 1.00 91.19 80 GLY A C 1
ATOM 632 O O . GLY A 1 80 ? 16.843 -9.328 -0.876 1.00 91.19 80 GLY A O 1
ATOM 633 N N . ALA A 1 81 ? 17.588 -11.282 -0.050 1.00 92.38 81 ALA A N 1
ATOM 634 C CA . ALA A 1 81 ? 18.889 -11.210 -0.711 1.00 92.38 81 ALA A CA 1
ATOM 635 C C . ALA A 1 81 ? 18.744 -11.157 -2.243 1.00 92.38 81 ALA A C 1
ATOM 637 O O . ALA A 1 81 ? 17.860 -11.796 -2.824 1.00 92.38 81 ALA A O 1
ATOM 638 N N . ALA A 1 82 ? 19.628 -10.401 -2.899 1.00 93.69 82 ALA A N 1
ATOM 639 C CA . ALA A 1 82 ? 19.647 -10.294 -4.352 1.00 93.69 82 ALA A CA 1
ATOM 640 C C . ALA A 1 82 ? 19.865 -11.677 -4.990 1.00 93.69 82 ALA A C 1
ATOM 642 O O . ALA A 1 82 ? 20.795 -12.394 -4.627 1.00 93.69 82 ALA A O 1
ATOM 643 N N . LYS A 1 83 ? 18.990 -12.048 -5.933 1.00 95.38 83 LYS A N 1
ATOM 644 C CA . LYS A 1 83 ? 18.987 -13.383 -6.559 1.00 95.38 83 LYS A CA 1
ATOM 645 C C . LYS A 1 83 ? 19.019 -13.356 -8.087 1.00 95.38 83 LYS A C 1
ATOM 647 O O . LYS A 1 83 ? 19.509 -14.294 -8.702 1.00 95.38 83 LYS A O 1
ATOM 652 N N . SER A 1 84 ? 18.475 -12.314 -8.708 1.00 94.81 84 SER A N 1
ATOM 653 C CA . SER A 1 84 ? 18.324 -12.233 -10.162 1.00 94.81 84 SER A CA 1
ATOM 654 C C . SER A 1 84 ? 18.170 -10.788 -10.618 1.00 94.81 84 SER A C 1
ATOM 656 O O . SER A 1 84 ? 17.684 -9.949 -9.859 1.00 94.81 84 SER A O 1
ATOM 658 N N . ILE A 1 85 ? 18.494 -10.527 -11.881 1.00 94.31 85 ILE A N 1
ATOM 659 C CA . ILE A 1 85 ? 18.203 -9.260 -12.556 1.00 94.31 85 ILE A CA 1
ATOM 660 C C . ILE A 1 85 ? 16.891 -9.419 -13.330 1.00 94.31 85 ILE A C 1
ATOM 662 O O . ILE A 1 85 ? 16.697 -10.414 -14.025 1.00 94.31 85 ILE A O 1
ATOM 666 N N . LYS A 1 86 ? 15.989 -8.441 -13.209 1.00 94.38 86 LYS A N 1
ATOM 667 C CA . LYS A 1 86 ? 14.758 -8.354 -14.003 1.00 94.38 86 LYS A CA 1
ATOM 668 C C . LYS A 1 86 ? 14.859 -7.142 -14.921 1.00 94.38 86 LYS A C 1
ATOM 670 O O . LYS A 1 86 ? 14.985 -6.025 -14.430 1.00 94.38 86 LYS A O 1
ATOM 675 N N . VAL A 1 87 ? 14.766 -7.366 -16.227 1.00 94.25 87 VAL A N 1
ATOM 676 C CA . VAL A 1 87 ? 14.713 -6.303 -17.237 1.00 94.25 87 VAL A CA 1
ATOM 677 C C . VAL A 1 87 ? 13.265 -6.164 -17.699 1.00 94.25 87 VAL A C 1
ATOM 679 O O . VAL A 1 87 ? 12.624 -7.163 -18.019 1.00 94.25 87 VAL A O 1
ATOM 682 N N . VAL A 1 88 ? 12.734 -4.942 -17.682 1.00 94.94 88 VAL A N 1
ATOM 683 C CA . VAL A 1 88 ? 11.391 -4.616 -18.178 1.00 94.94 88 VAL A CA 1
ATOM 684 C C . VAL A 1 88 ? 11.542 -3.406 -19.095 1.00 94.94 88 VAL A C 1
ATOM 686 O O . VAL A 1 88 ? 11.773 -2.313 -18.578 1.00 94.94 88 VAL A O 1
ATOM 689 N N . PRO A 1 89 ? 11.484 -3.584 -20.422 1.00 95.00 89 PRO A N 1
ATOM 690 C CA . PRO A 1 89 ? 11.492 -2.450 -21.329 1.00 95.00 89 PRO A CA 1
ATOM 691 C C . PRO A 1 89 ? 10.152 -1.706 -21.244 1.00 95.00 89 PRO A C 1
ATOM 693 O O . PRO A 1 89 ? 9.118 -2.305 -20.943 1.00 95.00 89 PRO A O 1
ATOM 696 N N . ASP A 1 90 ? 10.164 -0.406 -21.523 1.00 95.38 90 ASP A N 1
ATOM 697 C CA . ASP A 1 90 ? 8.946 0.382 -21.733 1.00 95.38 90 ASP A CA 1
ATOM 698 C C . ASP A 1 90 ? 8.221 -0.063 -23.016 1.00 95.38 90 ASP A C 1
ATOM 700 O O . ASP A 1 90 ? 6.993 -0.158 -23.037 1.00 95.38 90 ASP A O 1
ATOM 704 N N . ARG A 1 91 ? 8.993 -0.411 -24.056 1.00 95.00 91 ARG A N 1
ATOM 705 C CA . ARG A 1 91 ? 8.525 -0.975 -25.326 1.00 95.00 91 ARG A CA 1
ATOM 706 C C . ARG A 1 91 ? 9.352 -2.195 -25.709 1.00 95.00 91 ARG A C 1
ATOM 708 O O . ARG A 1 91 ? 10.573 -2.133 -25.779 1.00 95.00 91 ARG A O 1
ATOM 715 N N . THR A 1 92 ? 8.687 -3.303 -26.017 1.00 95.44 92 THR A N 1
ATOM 716 C CA . THR A 1 92 ? 9.362 -4.502 -26.543 1.00 95.44 92 THR A CA 1
ATOM 717 C C . THR A 1 92 ? 9.696 -4.388 -28.029 1.00 95.44 92 THR A C 1
ATOM 719 O O . THR A 1 92 ? 10.511 -5.158 -28.523 1.00 95.44 92 THR A O 1
ATOM 722 N N . GLU A 1 93 ? 9.081 -3.430 -28.727 1.00 95.62 93 GLU A N 1
ATOM 723 C CA . GLU A 1 93 ? 9.259 -3.184 -30.157 1.00 95.62 93 GLU A CA 1
ATOM 724 C C . GLU A 1 93 ? 9.373 -1.681 -30.435 1.00 95.62 93 GLU A C 1
ATOM 726 O O . GLU A 1 93 ? 8.574 -0.863 -29.953 1.00 95.62 93 GLU A O 1
ATOM 731 N N . ILE A 1 94 ? 10.369 -1.325 -31.243 1.00 94.56 94 ILE A N 1
ATOM 732 C CA . ILE A 1 94 ? 10.610 0.029 -31.740 1.00 94.56 94 ILE A CA 1
ATOM 733 C C . ILE A 1 94 ? 10.781 0.003 -33.258 1.00 94.56 94 ILE A C 1
ATOM 735 O O . ILE A 1 94 ? 11.157 -1.022 -33.827 1.00 94.56 94 ILE A O 1
ATOM 739 N N . THR A 1 95 ? 10.456 1.116 -33.914 1.00 95.81 95 THR A N 1
ATOM 740 C CA . THR A 1 95 ? 10.598 1.246 -35.366 1.00 95.81 95 THR A CA 1
ATOM 741 C C . THR A 1 95 ? 12.082 1.245 -35.722 1.00 95.81 95 THR A C 1
ATOM 743 O O . THR A 1 95 ? 12.889 1.869 -35.044 1.00 95.81 95 THR A O 1
ATOM 746 N N . ALA A 1 96 ? 12.461 0.537 -36.785 1.00 93.50 96 ALA A N 1
ATOM 747 C CA . ALA A 1 96 ? 13.835 0.531 -37.288 1.00 93.50 96 ALA A CA 1
ATOM 748 C C . ALA A 1 96 ? 14.102 1.741 -38.207 1.00 93.50 96 ALA A C 1
ATOM 750 O O . ALA A 1 96 ? 14.567 1.580 -39.333 1.00 93.50 96 ALA A O 1
ATOM 751 N N . ASP A 1 97 ? 13.751 2.944 -37.754 1.00 94.75 97 ASP A N 1
ATOM 752 C CA . ASP A 1 97 ? 13.933 4.211 -38.478 1.00 94.75 97 ASP A CA 1
ATOM 753 C C . ASP A 1 97 ? 15.168 5.001 -38.011 1.00 94.75 97 ASP A C 1
ATOM 755 O O . ASP A 1 97 ? 15.534 5.993 -38.640 1.00 94.75 97 ASP A O 1
ATOM 759 N N . GLY A 1 98 ? 15.851 4.534 -36.961 1.00 89.19 98 GLY A N 1
ATOM 760 C CA . GLY A 1 98 ? 17.037 5.191 -36.408 1.00 89.19 98 GLY A CA 1
ATOM 761 C C . GLY A 1 98 ? 16.724 6.397 -35.516 1.00 89.19 98 GLY A C 1
ATOM 762 O O . GLY A 1 98 ? 17.657 7.122 -35.163 1.00 89.19 98 GLY A O 1
ATOM 763 N N . TYR A 1 99 ? 15.451 6.593 -35.151 1.00 68.25 99 TYR A N 1
ATOM 764 C CA . TYR A 1 99 ? 14.948 7.633 -34.249 1.00 68.25 99 TYR A CA 1
ATOM 765 C C . TYR A 1 99 ? 14.137 7.024 -33.091 1.00 68.25 99 TYR A C 1
ATOM 767 O O . TYR A 1 99 ? 13.912 7.761 -32.104 1.00 68.25 99 TYR A O 1
#

pLDDT: mean 92.13, std 6.87, range [46.66, 97.25]